Protein AF-A0A069CVI4-F1 (afdb_monomer)

Solvent-accessible surface area (backbone atoms only — not comparable to full-atom values): 5876 Å² total; per-residue (Å²): 133,83,80,50,75,68,63,62,47,46,67,53,65,74,58,74,44,72,75,58,48,55,54,52,53,53,50,48,55,50,52,51,45,28,55,77,70,70,52,51,58,58,54,38,12,59,63,40,74,49,59,42,71,55,43,54,42,52,78,57,46,80,83,51,84,71,51,70,72,54,51,48,35,49,25,56,4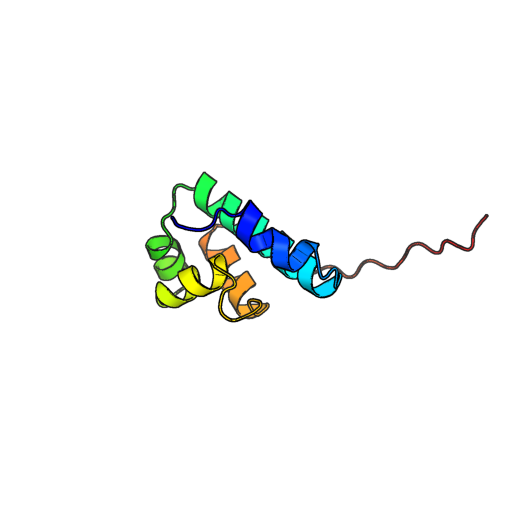0,52,78,39,88,83,77,88,81,90,76,79,79,79,76,81,87,78,126

pLDDT: mean 86.64, std 14.29, range [44.44, 98.62]

Secondary structure (DSSP, 8-state):
-PPPHHHHHHHHHHS--HHHHHHHHHHHHHHHHHHHTT--HHHHHHHTTS-HHHHHHHHH-BTBPPPHHHHHHHHHHTT--------PPP-----

Nearest PDB structures (foldseek):
  7ewc-assembly1_A  TM=7.285E-01  e=1.946E-02  Mycobacterium tuberculosis H37Rv
  2o38-assembly1_A  TM=7.588E-01  e=2.059E-02  Rhodopseudomonas palustris CGA009
  3qq6-assembly1_A  TM=8.330E-01  e=4.538E-02  Bacillus subtilis
  3zkc-assembly1_B  TM=8.214E-01  e=5.376E-02  Bacillus subtilis subsp. subtilis str. 168
  7ewc-assembly2_C  TM=7.425E-01  e=3.422E-02  Mycobacterium tuberculosis H37Rv

Mean predicted align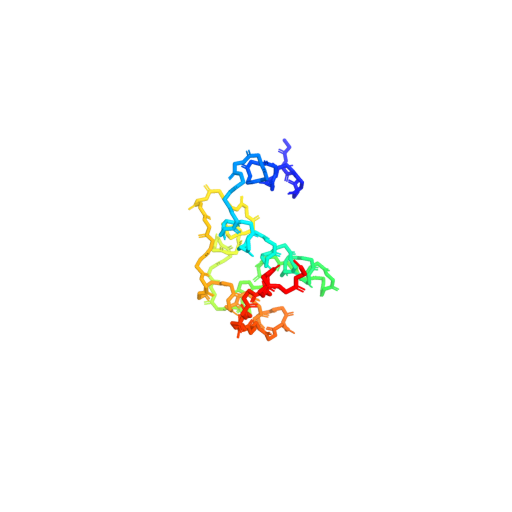ed error: 6.68 Å

Foldseek 3Di:
DDDDLCRLCVVVVVVDDVVQVVQSVLLVVLVVLCVVVVHDLCQLCVQLVHDSVLSVCQSNCPPHGDDPNSSCSSCSSSVHDDDDDDDDDDPPPDD

Organism: Weissella oryzae (strain DSM 25784 / JCM 18191 / LMG 30913 / SG25) (NCBI:txid1329250)

InterPro domains:
  IPR001387 Cro/C1-type, helix-turn-helix domain [PF01381] (34-82)
  IPR001387 Cro/C1-type, helix-turn-helix domain [PS50943] (30-85)
  IPR001387 Cro/C1-type, helix-turn-helix domain [SM00530] (29-85)
  IPR001387 Cro/C1-type, helix-turn-helix domain [cd00093] (33-82)
  IPR010982 Lambda repressor-like, DNA-binding domain superfamily [G3DSA:1.10.260.40] (28-84)
  IPR010982 Lambda repressor-like, DNA-binding domain superfamily [SSF47413] (29-86)

Radius of gyration: 15.29 Å; Cα contacts (8 Å, |Δi|>4): 70; chains: 1; bounding box: 38×35×45 Å

Sequence (95 aa):
MARTWNEITADYRSNANPETMLIVDALTELVVRRIDLGLTQAEVAKRANVPQSTIARIESLNKGLPSLKSLVKYANAVEIDLRLALIPFEDEAKN

Structure (mmCIF, N/CA/C/O backbone):
data_AF-A0A069CVI4-F1
#
_entry.id   AF-A0A069CVI4-F1
#
loop_
_atom_site.group_PDB
_atom_site.id
_atom_site.type_symbol
_atom_site.label_atom_id
_atom_site.label_alt_id
_atom_site.label_comp_id
_atom_site.label_asym_id
_atom_site.label_entity_id
_atom_site.label_seq_id
_atom_site.pdbx_PDB_ins_code
_atom_site.Cartn_x
_atom_site.Cartn_y
_atom_site.Cartn_z
_atom_site.occupancy
_atom_site.B_iso_or_equiv
_atom_site.auth_seq_id
_atom_site.auth_comp_id
_atom_site.auth_asym_id
_atom_site.auth_atom_id
_atom_site.pdbx_PDB_model_num
ATOM 1 N N . MET A 1 1 ? -8.904 22.375 -5.494 1.00 45.25 1 MET A N 1
ATOM 2 C CA . MET A 1 1 ? -9.418 21.024 -5.805 1.00 45.25 1 MET A CA 1
ATOM 3 C C . MET A 1 1 ? -8.351 20.005 -5.425 1.00 45.25 1 MET A C 1
ATOM 5 O O . MET A 1 1 ? -7.180 20.368 -5.452 1.00 45.25 1 MET A O 1
ATOM 9 N N . ALA A 1 2 ? -8.728 18.798 -4.993 1.00 56.88 2 ALA A N 1
ATOM 10 C CA . ALA A 1 2 ? -7.763 17.734 -4.698 1.00 56.88 2 ALA A CA 1
ATOM 11 C C . ALA A 1 2 ? -7.174 17.197 -6.012 1.00 56.88 2 ALA A C 1
ATOM 13 O O . ALA A 1 2 ? -7.924 17.048 -6.975 1.00 56.88 2 ALA A O 1
ATOM 14 N N . ARG A 1 3 ? -5.858 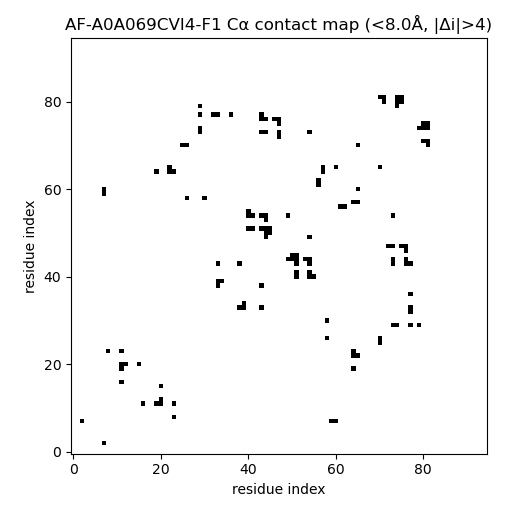16.947 -6.058 1.00 65.81 3 ARG A N 1
ATOM 15 C CA . ARG A 1 3 ? -5.206 16.418 -7.265 1.00 65.81 3 ARG A CA 1
ATOM 16 C C . ARG A 1 3 ? -5.764 15.037 -7.614 1.00 65.81 3 ARG A C 1
ATOM 18 O O . ARG A 1 3 ? -5.981 14.222 -6.718 1.00 65.81 3 ARG A O 1
ATOM 25 N N . THR A 1 4 ? -5.975 14.770 -8.897 1.00 76.12 4 THR A N 1
ATOM 26 C CA . THR A 1 4 ? -6.363 13.436 -9.380 1.00 76.12 4 THR A CA 1
ATOM 27 C C . THR A 1 4 ? -5.178 12.468 -9.322 1.00 76.12 4 THR A C 1
ATOM 29 O O . THR A 1 4 ? -4.021 12.889 -9.304 1.00 76.12 4 THR A O 1
ATOM 32 N N . TRP A 1 5 ? -5.435 11.155 -9.333 1.00 67.25 5 TRP A N 1
ATOM 33 C CA . TRP A 1 5 ? -4.350 10.160 -9.333 1.00 67.25 5 TRP A CA 1
ATOM 34 C C . TRP A 1 5 ? -3.435 10.302 -10.570 1.00 67.25 5 TRP A C 1
ATOM 36 O O . TRP A 1 5 ? -2.219 10.123 -10.497 1.00 67.25 5 TRP A O 1
ATOM 46 N N . ASN A 1 6 ? -4.001 10.736 -11.698 1.00 67.31 6 ASN A N 1
ATOM 47 C CA . ASN A 1 6 ? -3.233 11.060 -12.900 1.00 67.31 6 ASN A CA 1
ATOM 48 C C . ASN A 1 6 ? -2.311 12.272 -12.694 1.00 67.31 6 ASN A C 1
ATOM 50 O O . ASN A 1 6 ? -1.185 12.267 -13.177 1.00 67.31 6 ASN A O 1
ATOM 54 N N . GLU A 1 7 ? -2.748 13.287 -11.947 1.00 70.38 7 GLU A N 1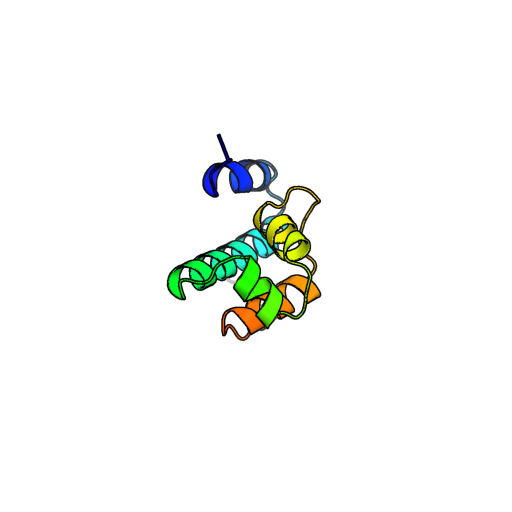
ATOM 55 C CA . GLU A 1 7 ? -1.934 14.475 -11.649 1.00 70.38 7 GLU A CA 1
ATOM 56 C C . GLU A 1 7 ? -0.820 14.187 -10.636 1.00 70.38 7 GLU A C 1
ATOM 58 O O . GLU A 1 7 ? 0.252 14.775 -10.730 1.00 70.38 7 GLU A O 1
ATOM 63 N N . ILE A 1 8 ? -1.039 13.286 -9.673 1.00 68.94 8 ILE A N 1
ATOM 64 C CA . ILE A 1 8 ? -0.003 12.917 -8.692 1.00 68.94 8 ILE A CA 1
ATOM 65 C C . ILE A 1 8 ? 1.073 12.039 -9.350 1.00 68.94 8 ILE A C 1
ATOM 67 O O . ILE A 1 8 ? 2.257 12.200 -9.068 1.00 68.94 8 ILE A O 1
ATOM 71 N N . THR A 1 9 ? 0.689 11.134 -10.256 1.00 65.94 9 THR A N 1
ATOM 72 C CA . THR A 1 9 ? 1.647 10.254 -10.951 1.00 65.94 9 THR A CA 1
ATOM 73 C C . THR A 1 9 ? 2.386 10.941 -12.107 1.00 65.94 9 THR A C 1
ATOM 75 O O . THR A 1 9 ? 3.456 10.476 -12.499 1.00 65.94 9 THR A O 1
ATOM 78 N N . ALA A 1 10 ? 1.891 12.073 -12.625 1.00 69.12 10 ALA A N 1
ATOM 79 C CA . ALA A 1 10 ? 2.539 12.837 -13.698 1.00 69.12 10 ALA A CA 1
ATOM 80 C C . ALA A 1 10 ? 3.937 13.378 -13.321 1.00 69.12 10 ALA A C 1
ATOM 82 O O . ALA A 1 10 ? 4.856 13.332 -14.144 1.00 69.12 10 ALA A O 1
ATOM 83 N N . ASP A 1 11 ? 4.131 13.820 -12.073 1.00 66.06 11 ASP A N 1
ATOM 84 C CA . ASP A 1 11 ? 5.433 14.303 -11.572 1.00 66.06 11 ASP A CA 1
ATOM 85 C C . ASP A 1 11 ? 6.483 13.169 -11.528 1.00 66.06 11 ASP A C 1
ATOM 87 O O . ASP A 1 11 ? 7.676 13.398 -11.737 1.00 66.06 11 ASP A O 1
ATOM 91 N N . TYR A 1 12 ? 6.032 11.927 -11.321 1.00 67.81 12 TYR A N 1
ATOM 92 C CA . TYR A 1 12 ? 6.879 10.730 -11.327 1.00 67.81 12 TYR A CA 1
ATOM 93 C C . TYR A 1 12 ? 7.143 10.200 -12.739 1.00 67.81 12 TYR A C 1
ATOM 95 O O . TYR A 1 12 ? 8.267 9.812 -13.049 1.00 67.81 12 TYR A O 1
ATOM 103 N N . ARG A 1 13 ? 6.141 10.254 -13.625 1.00 63.75 13 ARG A N 1
ATOM 104 C CA . ARG A 1 13 ? 6.281 9.856 -15.036 1.00 63.75 13 ARG A CA 1
ATOM 105 C C . ARG A 1 13 ? 7.191 10.792 -15.831 1.00 63.75 13 ARG A C 1
ATOM 107 O O . ARG A 1 13 ? 7.855 10.345 -16.758 1.00 63.75 13 ARG A O 1
ATOM 114 N N . SER A 1 14 ? 7.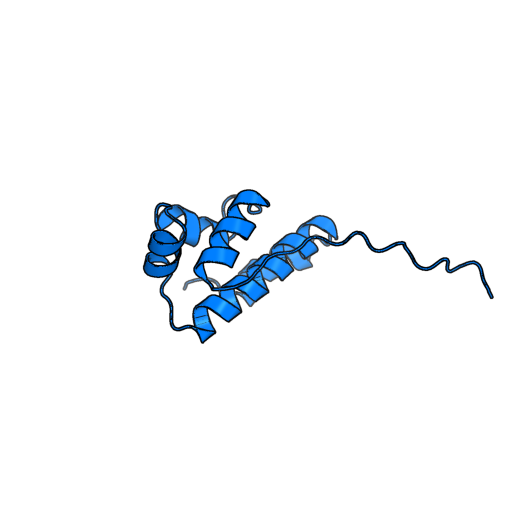228 12.077 -15.478 1.00 62.03 14 SER A N 1
ATOM 115 C CA . SER A 1 14 ? 8.077 13.072 -16.149 1.00 62.03 14 SER A CA 1
ATOM 116 C C . SER A 1 14 ? 9.554 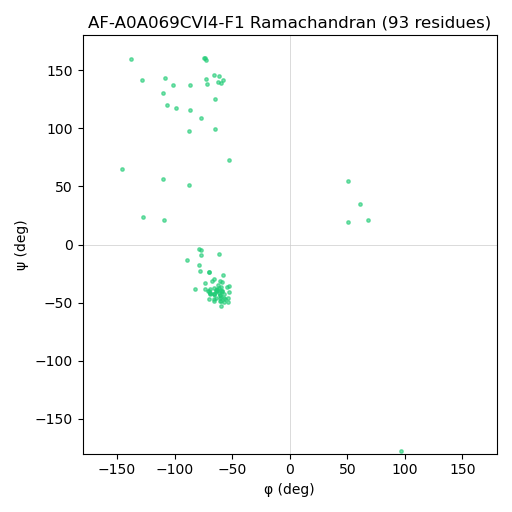13.003 -15.733 1.00 62.03 14 SER A C 1
ATOM 118 O O . SER A 1 14 ? 10.416 13.381 -16.522 1.00 62.03 14 SER A O 1
ATOM 120 N N . ASN A 1 15 ? 9.864 12.454 -14.551 1.00 58.44 15 ASN A N 1
ATOM 121 C CA . ASN A 1 15 ? 11.226 12.258 -14.033 1.00 58.44 15 ASN A CA 1
ATOM 122 C C . ASN A 1 15 ? 11.603 10.766 -14.000 1.00 58.44 15 ASN A C 1
ATOM 124 O O . ASN A 1 15 ? 11.929 10.234 -12.941 1.00 58.44 15 ASN A O 1
ATOM 128 N N . ALA A 1 16 ? 11.507 10.104 -15.158 1.00 56.38 16 ALA A N 1
ATOM 129 C CA . ALA A 1 16 ? 11.551 8.655 -15.382 1.00 56.38 16 ALA A CA 1
ATOM 130 C C . ALA A 1 16 ? 12.768 7.904 -14.782 1.00 56.38 16 ALA A C 1
ATOM 132 O O . ALA A 1 16 ? 13.641 7.427 -15.502 1.00 56.38 16 ALA A O 1
ATOM 133 N N . ASN A 1 17 ? 12.810 7.744 -13.458 1.00 78.62 17 ASN A N 1
ATOM 134 C CA . ASN A 1 17 ? 13.625 6.737 -12.788 1.00 78.62 17 ASN A CA 1
ATOM 135 C C . ASN A 1 17 ? 12.813 5.423 -12.732 1.00 78.62 17 ASN A C 1
ATOM 137 O O . ASN A 1 17 ? 11.780 5.393 -12.052 1.00 78.62 17 ASN A O 1
ATOM 141 N N . PRO A 1 18 ? 13.260 4.336 -13.394 1.00 76.88 18 PRO A N 1
ATOM 142 C CA . PRO A 1 18 ? 12.570 3.043 -13.385 1.00 76.88 18 PRO A CA 1
ATOM 143 C C . PRO A 1 18 ? 12.265 2.503 -11.981 1.00 76.88 18 PRO A C 1
ATOM 145 O O . PRO A 1 18 ? 11.196 1.943 -11.752 1.00 76.88 18 PRO A O 1
ATOM 148 N N . GLU A 1 19 ? 13.160 2.728 -11.015 1.00 78.00 19 GLU A N 1
ATOM 149 C CA . GLU A 1 19 ? 12.966 2.307 -9.621 1.00 78.00 19 GLU A CA 1
ATOM 150 C C . GLU A 1 19 ? 11.769 3.017 -8.978 1.00 78.00 19 GLU A C 1
ATOM 152 O O . GLU A 1 19 ? 10.983 2.427 -8.238 1.00 78.00 19 GLU A O 1
ATOM 157 N N . THR A 1 20 ? 11.606 4.301 -9.293 1.00 84.88 20 THR A N 1
ATOM 158 C CA . THR A 1 20 ? 10.492 5.098 -8.785 1.00 84.88 20 THR A CA 1
ATOM 159 C C . THR A 1 20 ? 9.171 4.639 -9.387 1.00 84.88 20 THR A C 1
ATOM 161 O O . THR A 1 20 ? 8.187 4.501 -8.660 1.00 84.88 20 THR A O 1
ATOM 164 N N . MET A 1 21 ? 9.161 4.338 -10.688 1.00 85.81 21 MET A N 1
ATOM 165 C CA . MET A 1 21 ? 7.966 3.841 -11.369 1.00 85.81 21 MET A CA 1
ATOM 166 C C . MET A 1 21 ? 7.506 2.494 -10.815 1.00 85.81 21 MET A C 1
ATOM 168 O O . MET A 1 21 ? 6.319 2.347 -10.551 1.00 85.81 21 MET A O 1
ATOM 172 N N . LEU A 1 22 ? 8.425 1.575 -10.495 1.00 87.31 22 LEU A N 1
ATOM 173 C CA . LEU A 1 22 ? 8.078 0.296 -9.865 1.00 87.31 22 LEU A CA 1
ATOM 174 C C . LEU A 1 22 ? 7.248 0.479 -8.582 1.00 87.31 22 LEU A C 1
ATOM 176 O O . LEU A 1 22 ? 6.242 -0.199 -8.375 1.00 87.31 22 LEU A O 1
ATOM 180 N N . ILE A 1 23 ? 7.663 1.404 -7.710 1.00 91.50 23 ILE A N 1
ATOM 181 C CA . ILE A 1 23 ? 6.965 1.671 -6.445 1.00 91.50 23 ILE A CA 1
ATOM 182 C C . ILE A 1 23 ? 5.609 2.346 -6.691 1.00 91.50 23 ILE A C 1
ATOM 184 O O . ILE A 1 23 ? 4.631 2.025 -6.010 1.00 91.50 23 ILE A O 1
ATOM 188 N N . VAL A 1 24 ? 5.546 3.281 -7.641 1.00 90.31 24 VAL A N 1
ATOM 189 C CA . VAL A 1 24 ? 4.311 3.997 -7.996 1.00 90.31 24 VAL A CA 1
ATOM 190 C C . VAL A 1 24 ? 3.282 3.051 -8.611 1.00 90.31 24 VAL A C 1
ATOM 192 O O . VAL A 1 24 ? 2.111 3.109 -8.234 1.00 90.31 24 VAL A O 1
ATOM 195 N N . ASP A 1 25 ? 3.706 2.153 -9.495 1.00 90.88 25 ASP A N 1
ATOM 196 C CA . ASP A 1 25 ? 2.834 1.173 -10.141 1.00 90.88 25 ASP A CA 1
ATOM 197 C C . ASP A 1 25 ? 2.288 0.185 -9.106 1.00 90.88 25 ASP A C 1
ATOM 199 O O . ASP A 1 25 ? 1.075 0.001 -9.004 1.00 90.88 25 ASP A O 1
ATOM 203 N N . ALA A 1 26 ? 3.153 -0.345 -8.232 1.00 94.00 26 ALA A N 1
ATOM 204 C CA . ALA A 1 26 ? 2.723 -1.198 -7.128 1.00 94.00 26 ALA A CA 1
ATOM 205 C C . ALA A 1 26 ? 1.697 -0.495 -6.222 1.00 94.00 26 ALA A C 1
ATOM 207 O O . ALA A 1 26 ? 0.666 -1.072 -5.886 1.00 94.00 26 ALA A O 1
ATOM 208 N N . LEU A 1 27 ? 1.938 0.763 -5.835 1.00 95.69 27 LEU A N 1
ATOM 209 C CA . LEU A 1 27 ? 0.975 1.523 -5.037 1.00 95.69 27 LEU A CA 1
ATOM 210 C C . LEU A 1 27 ? -0.343 1.761 -5.789 1.00 95.69 27 LEU A C 1
ATOM 212 O O . LEU A 1 27 ? -1.409 1.719 -5.175 1.00 95.69 27 LEU A O 1
ATOM 216 N N . THR A 1 28 ? -0.283 2.014 -7.094 1.00 94.06 28 THR A N 1
ATOM 217 C CA . THR A 1 28 ? -1.469 2.236 -7.928 1.00 94.06 28 THR A CA 1
ATOM 218 C C . THR A 1 28 ? -2.377 1.012 -7.898 1.00 94.06 28 THR A C 1
ATOM 220 O O . THR A 1 28 ? -3.556 1.153 -7.572 1.00 94.06 28 THR A O 1
ATOM 223 N N . GLU A 1 29 ? -1.821 -0.181 -8.113 1.00 95.75 29 GLU A N 1
ATOM 224 C CA . GLU A 1 29 ? -2.556 -1.451 -8.019 1.00 95.75 29 GLU A CA 1
ATOM 225 C C . GLU A 1 29 ? -3.203 -1.639 -6.638 1.00 95.75 29 GLU A C 1
ATOM 227 O O . GLU A 1 29 ? -4.374 -2.008 -6.521 1.00 95.75 29 GLU A O 1
ATOM 232 N N . LEU A 1 30 ? -2.480 -1.304 -5.564 1.00 97.38 30 LEU A N 1
ATOM 233 C CA . LEU A 1 30 ? -3.013 -1.381 -4.203 1.00 97.38 30 LEU A CA 1
ATOM 234 C C . LEU A 1 30 ? -4.185 -0.413 -3.967 1.00 97.38 30 LEU A C 1
ATOM 236 O O . LEU A 1 30 ? -5.163 -0.780 -3.309 1.00 97.38 30 LEU A O 1
ATOM 240 N N . VAL A 1 31 ? -4.114 0.813 -4.495 1.00 97.00 31 VAL A N 1
ATOM 241 C CA . VAL A 1 31 ? -5.198 1.802 -4.365 1.00 97.00 31 VAL A CA 1
ATOM 242 C C . VAL A 1 31 ? -6.411 1.416 -5.204 1.00 97.00 31 VAL A C 1
ATOM 244 O O . VAL A 1 31 ? -7.535 1.558 -4.724 1.00 97.00 31 VAL A O 1
ATOM 247 N N . VAL A 1 32 ? -6.208 0.896 -6.417 1.00 96.38 32 VAL A N 1
ATOM 248 C CA . VAL A 1 32 ? -7.295 0.342 -7.238 1.00 96.38 32 VAL A CA 1
ATOM 249 C C . VAL A 1 32 ? -7.998 -0.771 -6.466 1.00 96.38 32 VAL A C 1
ATOM 251 O O . VAL A 1 32 ? -9.204 -0.688 -6.239 1.00 96.38 32 VAL A O 1
ATOM 254 N N . ARG A 1 33 ? -7.239 -1.723 -5.910 1.00 97.94 33 ARG A N 1
ATOM 255 C CA . ARG A 1 33 ? -7.809 -2.799 -5.095 1.00 97.94 33 ARG A CA 1
ATOM 256 C C . ARG A 1 33 ? -8.582 -2.286 -3.880 1.00 97.94 33 ARG A C 1
ATOM 258 O O . ARG A 1 33 ? -9.643 -2.823 -3.561 1.00 97.94 33 ARG A O 1
ATOM 265 N N . ARG A 1 34 ? -8.083 -1.250 -3.191 1.00 98.19 34 ARG A N 1
ATOM 266 C CA . ARG A 1 34 ? -8.810 -0.605 -2.082 1.00 98.19 34 ARG A CA 1
ATOM 267 C C . ARG A 1 34 ? -10.189 -0.122 -2.540 1.00 98.19 34 ARG A C 1
ATOM 269 O O . ARG A 1 34 ? -11.169 -0.325 -1.820 1.00 98.19 34 ARG A O 1
ATOM 276 N N . ILE A 1 35 ? -10.242 0.549 -3.691 1.00 97.62 35 ILE A N 1
ATOM 277 C CA . ILE A 1 35 ? -11.473 1.101 -4.265 1.00 97.62 35 ILE A CA 1
ATOM 278 C C . ILE A 1 35 ? -12.433 -0.028 -4.651 1.00 97.62 35 ILE A C 1
ATOM 280 O O . ILE A 1 35 ? -13.609 0.057 -4.303 1.00 97.62 35 ILE A O 1
ATOM 284 N N . ASP A 1 36 ? -11.938 -1.106 -5.260 1.00 97.88 36 ASP A N 1
ATOM 285 C CA . ASP A 1 36 ? -12.749 -2.274 -5.636 1.00 97.88 36 ASP A CA 1
ATOM 286 C C . ASP A 1 36 ? -13.382 -2.971 -4.424 1.00 97.88 36 ASP A C 1
ATOM 288 O O . ASP A 1 36 ? -14.509 -3.458 -4.489 1.00 97.88 36 ASP A O 1
ATOM 292 N N . LEU A 1 37 ? -12.672 -2.994 -3.292 1.00 97.88 37 LEU A N 1
ATOM 293 C CA . LEU A 1 37 ? -13.188 -3.499 -2.018 1.00 97.88 37 LEU A CA 1
ATOM 294 C C . LEU A 1 37 ? -14.134 -2.512 -1.308 1.00 97.88 37 LEU A C 1
ATOM 296 O O . LEU A 1 37 ? -14.666 -2.839 -0.246 1.00 97.88 37 LEU A O 1
ATOM 300 N N . GLY A 1 38 ? -14.322 -1.301 -1.842 1.00 97.94 38 GLY A N 1
ATOM 301 C CA . GLY A 1 38 ? -15.150 -0.256 -1.238 1.00 97.94 38 GLY A CA 1
ATOM 302 C C . GLY A 1 38 ? -14.588 0.311 0.069 1.00 97.94 38 GLY A C 1
ATOM 303 O O . GLY A 1 38 ? -15.339 0.876 0.861 1.00 97.94 38 GLY A O 1
ATOM 304 N N . LEU A 1 39 ? -13.283 0.160 0.319 1.00 98.31 39 LEU A N 1
ATOM 305 C CA . LEU A 1 39 ? -12.665 0.549 1.586 1.00 98.31 39 LEU A CA 1
ATOM 306 C C . LEU A 1 39 ? -12.246 2.020 1.589 1.00 98.31 39 LEU A C 1
ATOM 308 O O . LEU A 1 39 ? -11.603 2.532 0.669 1.00 98.31 39 LEU A O 1
ATOM 312 N N . THR A 1 40 ? -12.512 2.694 2.697 1.00 98.19 40 THR A N 1
ATOM 313 C CA . THR A 1 40 ? -11.959 4.008 3.019 1.00 98.19 40 THR A CA 1
ATOM 314 C C . THR A 1 40 ? -10.489 3.906 3.441 1.00 98.19 40 THR A C 1
ATOM 316 O O . THR A 1 40 ? -10.005 2.868 3.902 1.00 98.19 40 THR A O 1
ATOM 319 N N . GLN A 1 41 ? -9.757 5.023 3.366 1.00 98.06 41 GLN A N 1
ATOM 320 C CA . GLN A 1 41 ? -8.385 5.096 3.891 1.00 98.06 41 GLN A CA 1
ATOM 321 C C . GLN A 1 41 ? -8.312 4.778 5.396 1.00 98.06 41 GLN A C 1
ATOM 323 O O . GLN A 1 41 ? -7.318 4.221 5.860 1.00 98.06 41 GLN A O 1
ATOM 328 N N . ALA A 1 42 ? -9.354 5.115 6.166 1.00 98.31 42 ALA A N 1
ATOM 329 C CA . ALA A 1 42 ? -9.430 4.822 7.597 1.00 98.31 42 ALA A CA 1
ATOM 330 C C . ALA A 1 42 ? -9.583 3.316 7.869 1.00 98.31 42 ALA A C 1
ATOM 332 O O . ALA A 1 42 ? -8.956 2.786 8.788 1.00 98.31 42 ALA A O 1
ATOM 333 N N . GLU A 1 43 ? -10.363 2.609 7.051 1.00 98.62 43 GLU A N 1
ATOM 334 C CA . GLU A 1 43 ? -10.527 1.157 7.164 1.00 98.62 43 GLU A CA 1
ATOM 335 C C . GLU A 1 43 ? -9.250 0.411 6.785 1.00 98.62 43 GLU A C 1
ATOM 337 O O . GLU A 1 43 ? -8.840 -0.489 7.519 1.00 98.62 43 GLU A O 1
ATOM 342 N N . VAL A 1 44 ? -8.566 0.826 5.713 1.00 98.50 44 VAL A N 1
ATOM 343 C CA . VAL A 1 44 ? -7.243 0.277 5.372 1.00 98.50 44 VAL A CA 1
ATOM 344 C C . VAL A 1 44 ? -6.246 0.537 6.496 1.00 98.50 44 VAL A C 1
ATOM 346 O O . VAL A 1 44 ? -5.525 -0.374 6.891 1.00 98.50 44 VAL A O 1
ATOM 349 N N . ALA A 1 45 ? -6.237 1.738 7.077 1.00 98.25 45 ALA A N 1
ATOM 350 C CA . ALA A 1 45 ? -5.352 2.067 8.191 1.00 98.25 45 ALA A CA 1
ATOM 351 C C . ALA A 1 45 ? -5.599 1.169 9.413 1.00 98.25 45 ALA A C 1
ATOM 353 O O . ALA A 1 45 ? -4.650 0.643 10.001 1.00 98.25 45 ALA A O 1
ATOM 354 N N . LYS A 1 46 ? -6.874 0.934 9.749 1.00 98.38 46 LYS A N 1
ATOM 355 C CA . LYS A 1 46 ? -7.285 0.022 10.822 1.00 98.38 46 LYS A CA 1
ATOM 356 C C . LYS A 1 46 ? -6.817 -1.409 10.549 1.00 98.38 46 LYS A C 1
ATOM 358 O O . LYS A 1 46 ? -6.215 -2.018 11.428 1.00 98.38 46 LYS A O 1
ATOM 363 N N . ARG A 1 47 ? -7.043 -1.929 9.336 1.00 98.25 47 ARG A N 1
ATOM 364 C CA . ARG A 1 47 ? -6.603 -3.276 8.923 1.00 98.25 47 ARG A CA 1
ATOM 365 C C . ARG A 1 47 ? -5.073 -3.415 8.928 1.00 98.25 47 ARG A C 1
ATOM 367 O O . ARG A 1 47 ? -4.552 -4.426 9.381 1.00 98.25 47 ARG A O 1
ATOM 374 N N . ALA A 1 48 ? -4.352 -2.382 8.494 1.00 97.12 48 ALA A N 1
ATOM 375 C CA . ALA A 1 48 ? -2.888 -2.337 8.463 1.00 97.1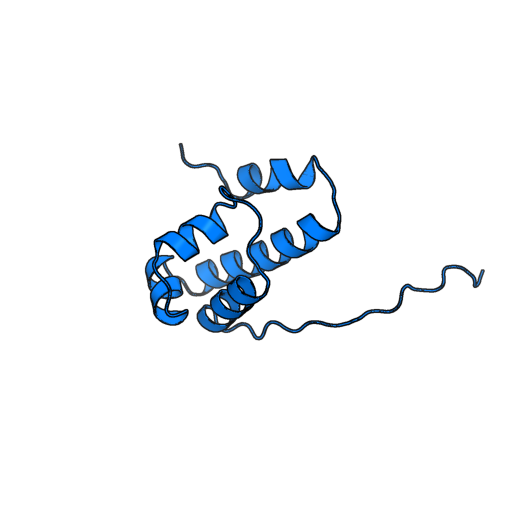2 48 ALA A CA 1
ATOM 376 C C . ALA A 1 48 ? -2.239 -2.032 9.831 1.00 97.12 48 ALA A C 1
ATOM 378 O O . ALA A 1 48 ? -1.006 -2.014 9.938 1.00 97.12 48 ALA A O 1
ATOM 379 N N . ASN A 1 49 ? -3.048 -1.771 10.867 1.00 97.06 49 ASN A N 1
ATOM 380 C CA . ASN A 1 49 ? -2.615 -1.332 12.192 1.00 97.06 49 ASN A CA 1
ATOM 381 C C . ASN A 1 49 ? -1.644 -0.133 12.129 1.00 97.06 49 ASN A C 1
ATOM 383 O O . ASN A 1 49 ? -0.504 -0.184 12.606 1.00 97.06 49 ASN A O 1
ATOM 387 N N . VAL A 1 50 ? -2.078 0.939 11.460 1.00 96.44 50 VAL A N 1
ATOM 388 C CA . VAL A 1 50 ? -1.353 2.213 11.340 1.00 96.44 50 VAL A CA 1
ATOM 389 C C . VAL A 1 50 ? -2.311 3.400 11.496 1.00 96.44 50 VAL A C 1
ATOM 391 O O . VAL A 1 50 ? -3.512 3.254 11.279 1.00 96.44 50 VAL A O 1
ATOM 394 N N . PRO A 1 51 ? -1.816 4.606 11.826 1.00 97.31 51 PRO A N 1
ATOM 395 C CA . PRO A 1 51 ? -2.643 5.810 11.790 1.00 97.31 51 PRO A CA 1
ATOM 396 C C . PRO A 1 51 ? -3.162 6.104 10.375 1.00 97.31 51 PRO A C 1
ATOM 398 O O . PRO A 1 51 ? -2.415 5.952 9.407 1.00 97.31 51 PRO A O 1
ATOM 401 N N . GLN A 1 52 ? -4.386 6.628 10.243 1.00 97.06 52 GLN A N 1
ATOM 402 C CA . GLN A 1 52 ? -4.960 7.033 8.946 1.00 97.06 52 GLN A CA 1
ATOM 403 C C . GLN A 1 52 ? -4.061 8.012 8.178 1.00 97.06 52 GLN A C 1
ATOM 405 O O . GLN A 1 52 ? -3.915 7.897 6.963 1.00 97.06 52 GLN A O 1
ATOM 410 N N . SER A 1 53 ? -3.389 8.926 8.885 1.00 95.38 53 SER A N 1
ATOM 411 C CA . SER A 1 53 ? -2.422 9.859 8.295 1.00 95.38 53 SER A CA 1
ATOM 412 C C . SER A 1 53 ? -1.270 9.155 7.568 1.00 95.38 53 SER A C 1
ATOM 414 O O . SER A 1 53 ? -0.703 9.714 6.632 1.00 95.38 53 SER A O 1
ATOM 416 N N . THR A 1 54 ? -0.941 7.918 7.952 1.00 94.94 54 THR A N 1
ATOM 417 C CA . THR A 1 54 ? 0.053 7.099 7.251 1.00 94.94 54 THR A CA 1
ATOM 418 C C . THR A 1 54 ? -0.468 6.652 5.891 1.00 94.94 54 THR A C 1
ATOM 420 O O . THR A 1 54 ? 0.248 6.824 4.912 1.00 94.94 54 THR A O 1
ATOM 423 N N . ILE A 1 55 ? -1.705 6.152 5.811 1.00 97.06 55 ILE A N 1
ATOM 424 C CA . ILE A 1 55 ? -2.330 5.752 4.539 1.00 97.06 55 ILE A CA 1
ATOM 425 C C . ILE A 1 55 ? -2.522 6.963 3.625 1.00 97.06 55 ILE A C 1
ATOM 427 O O . ILE A 1 55 ? -2.119 6.920 2.469 1.00 97.06 55 ILE A O 1
ATOM 431 N N . ALA A 1 56 ? -3.030 8.078 4.157 1.00 94.94 56 ALA A N 1
ATOM 432 C CA . ALA A 1 56 ? -3.205 9.308 3.384 1.00 94.94 56 ALA A CA 1
ATOM 433 C C . ALA A 1 56 ? -1.877 9.835 2.808 1.00 94.94 56 ALA A C 1
ATOM 435 O O . ALA A 1 56 ? -1.817 10.283 1.664 1.00 94.94 56 ALA A O 1
ATOM 436 N N . ARG A 1 57 ? -0.786 9.759 3.580 1.00 94.12 57 ARG A N 1
ATOM 437 C CA . ARG A 1 57 ? 0.558 10.111 3.100 1.00 94.12 57 ARG A CA 1
ATOM 438 C C . ARG A 1 57 ? 1.052 9.157 2.013 1.00 94.12 57 ARG A C 1
ATOM 440 O O . ARG A 1 57 ? 1.624 9.625 1.039 1.00 94.12 57 ARG A O 1
ATOM 447 N N . ILE A 1 58 ? 0.837 7.850 2.183 1.00 95.19 58 ILE A N 1
ATOM 448 C CA . ILE A 1 58 ? 1.212 6.842 1.183 1.00 95.19 58 ILE A CA 1
ATOM 449 C C . ILE A 1 58 ? 0.489 7.130 -0.140 1.00 95.19 58 ILE A C 1
ATOM 451 O O . ILE A 1 58 ? 1.152 7.295 -1.153 1.00 95.19 58 ILE A O 1
ATOM 455 N N . GLU A 1 59 ? -0.838 7.281 -0.120 1.00 94.94 59 GLU A N 1
ATOM 456 C CA . GLU A 1 59 ? -1.645 7.491 -1.336 1.00 94.94 59 GLU A CA 1
ATOM 457 C C . GLU A 1 59 ? -1.440 8.861 -1.993 1.00 94.94 59 GLU A C 1
ATOM 459 O O . GLU A 1 59 ? -1.697 9.015 -3.178 1.00 94.94 59 GLU A O 1
ATOM 464 N N . SER A 1 60 ? -0.990 9.874 -1.251 1.00 91.44 60 SER A N 1
ATOM 465 C CA . SER A 1 60 ? -0.737 11.203 -1.827 1.00 91.44 60 SER A CA 1
ATOM 466 C C . SER A 1 60 ? 0.678 11.383 -2.368 1.00 91.44 60 SER A C 1
ATOM 468 O O . SER A 1 60 ? 0.928 12.388 -3.030 1.00 91.44 60 SER A O 1
ATOM 470 N N . LEU A 1 61 ? 1.607 10.473 -2.040 1.00 87.81 61 LEU A N 1
ATOM 471 C CA . LEU A 1 61 ? 3.035 10.553 -2.381 1.00 87.81 61 LEU A CA 1
ATOM 472 C C . LEU A 1 61 ? 3.701 11.902 -2.020 1.00 87.81 61 LEU A C 1
ATOM 474 O O . LEU A 1 61 ? 4.786 12.243 -2.483 1.00 87.81 61 LEU A O 1
ATOM 478 N N . ASN A 1 62 ? 3.090 12.680 -1.122 1.00 81.75 62 ASN A N 1
ATOM 479 C CA . ASN A 1 62 ? 3.469 14.068 -0.841 1.00 81.75 62 ASN A CA 1
ATOM 480 C C . ASN A 1 62 ? 4.731 14.226 0.029 1.00 81.75 62 ASN A C 1
ATOM 482 O O . ASN A 1 62 ? 5.211 15.340 0.246 1.00 81.75 62 ASN A O 1
ATOM 486 N N . LYS A 1 63 ? 5.242 13.126 0.586 1.00 83.81 63 LYS A N 1
ATOM 487 C CA . LYS A 1 63 ? 6.428 13.078 1.457 1.00 83.81 63 LYS A CA 1
ATOM 488 C C . LYS A 1 63 ? 7.453 12.050 0.971 1.00 83.81 63 LYS A C 1
ATOM 490 O O . LYS A 1 63 ? 8.260 11.579 1.768 1.00 83.81 63 LYS A O 1
ATOM 495 N N . GLY A 1 64 ? 7.417 11.725 -0.321 1.00 86.81 64 GLY A N 1
ATOM 496 C CA . GLY A 1 64 ? 8.288 10.734 -0.944 1.00 86.81 64 GLY A CA 1
ATOM 497 C C . GLY A 1 64 ? 7.646 9.354 -1.067 1.00 86.81 64 GLY A C 1
ATOM 498 O O . GLY A 1 64 ? 6.478 9.153 -0.727 1.00 86.81 64 GLY A O 1
ATOM 499 N N . LEU A 1 65 ? 8.436 8.412 -1.582 1.00 90.38 65 LEU A N 1
ATOM 500 C CA . LEU A 1 65 ? 7.989 7.059 -1.893 1.00 90.38 65 LEU A CA 1
ATOM 501 C C . LEU A 1 65 ? 7.757 6.222 -0.622 1.00 90.38 65 LEU A C 1
ATOM 503 O O . LEU A 1 65 ? 8.517 6.337 0.347 1.00 90.38 65 LEU A O 1
ATOM 507 N N . PRO A 1 66 ? 6.723 5.362 -0.598 1.00 94.00 66 PRO A N 1
ATOM 508 C CA . PRO A 1 66 ? 6.525 4.420 0.491 1.00 94.00 66 PRO A CA 1
ATOM 509 C C . PRO A 1 66 ? 7.656 3.387 0.526 1.00 94.00 66 PRO A C 1
ATOM 511 O O . PRO A 1 66 ? 8.154 2.938 -0.501 1.00 94.00 66 PRO A O 1
ATOM 514 N N . SER A 1 67 ? 8.027 2.952 1.730 1.00 93.75 67 SER A N 1
ATOM 515 C CA . SER A 1 67 ? 8.937 1.817 1.882 1.00 93.75 67 SER A CA 1
ATOM 516 C C . SER A 1 67 ? 8.244 0.499 1.530 1.00 93.75 67 SER A C 1
ATOM 518 O O . SER A 1 67 ? 7.023 0.375 1.662 1.00 93.75 67 SER A O 1
ATOM 520 N N . LEU A 1 68 ? 9.031 -0.531 1.208 1.00 93.75 68 LEU A N 1
ATOM 521 C CA . LEU A 1 68 ? 8.522 -1.891 0.998 1.00 93.75 68 LEU A CA 1
ATOM 522 C C . LEU A 1 68 ? 7.671 -2.381 2.182 1.00 93.75 68 LEU A C 1
ATOM 524 O O . LEU A 1 68 ? 6.602 -2.949 1.992 1.00 93.75 68 LEU A O 1
ATOM 528 N N . LYS A 1 69 ? 8.090 -2.092 3.421 1.00 94.75 69 LYS A N 1
ATOM 529 C CA . LYS A 1 69 ? 7.322 -2.436 4.630 1.00 94.75 69 LYS A CA 1
ATOM 530 C C . LYS A 1 69 ? 5.930 -1.795 4.636 1.00 94.75 69 LYS A C 1
ATOM 532 O O . LYS A 1 69 ? 4.971 -2.424 5.078 1.00 94.75 69 LYS A O 1
ATOM 537 N N . SER A 1 70 ? 5.822 -0.547 4.183 1.00 95.44 70 SER A N 1
ATOM 538 C CA . SER A 1 70 ? 4.538 0.149 4.069 1.00 95.44 70 SER A CA 1
ATOM 539 C C . SER A 1 70 ? 3.669 -0.457 2.969 1.00 95.44 70 SER A C 1
ATOM 541 O O . SER A 1 70 ? 2.481 -0.660 3.207 1.00 95.44 70 SER A O 1
ATOM 543 N N . LEU A 1 71 ? 4.259 -0.806 1.820 1.00 96.31 71 LEU A N 1
ATOM 544 C CA . LEU A 1 71 ? 3.555 -1.495 0.733 1.00 96.31 71 LEU A CA 1
ATOM 545 C C . LEU A 1 71 ? 3.014 -2.856 1.184 1.00 96.31 71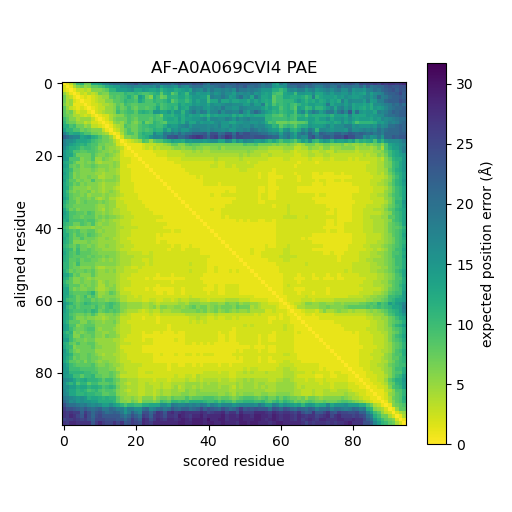 LEU A C 1
ATOM 547 O O . LEU A 1 71 ? 1.836 -3.121 0.990 1.00 96.31 71 LEU A O 1
ATOM 551 N N . VAL A 1 72 ? 3.815 -3.675 1.874 1.00 96.69 72 VAL A N 1
ATOM 552 C CA . VAL A 1 72 ? 3.377 -4.980 2.409 1.00 96.69 72 VAL A CA 1
ATOM 553 C C . VAL A 1 72 ? 2.214 -4.823 3.394 1.00 96.69 72 VAL A C 1
ATOM 555 O O . VAL A 1 72 ? 1.227 -5.550 3.319 1.00 96.69 72 VAL A O 1
ATOM 558 N N . LYS A 1 73 ? 2.291 -3.854 4.317 1.00 96.38 73 LYS A N 1
ATOM 559 C CA . LYS A 1 73 ? 1.192 -3.589 5.261 1.00 96.38 73 LYS A CA 1
ATOM 560 C C . LYS A 1 73 ? -0.096 -3.177 4.553 1.00 96.38 73 LYS A C 1
ATOM 562 O O . LYS A 1 73 ? -1.170 -3.608 4.962 1.00 96.38 73 LYS A O 1
ATOM 567 N N . TYR A 1 74 ? 0.020 -2.334 3.531 1.00 98.25 74 TYR A N 1
ATOM 568 C CA . TYR A 1 74 ? -1.118 -1.910 2.727 1.00 98.25 74 TYR A CA 1
ATOM 569 C C . TYR A 1 74 ? -1.696 -3.104 1.957 1.00 98.25 74 TYR A C 1
ATOM 571 O O . TYR A 1 74 ? -2.895 -3.344 2.048 1.00 98.25 74 TYR A O 1
ATOM 579 N N . ALA A 1 75 ? -0.855 -3.886 1.274 1.00 98.00 75 ALA A N 1
ATOM 580 C CA . ALA A 1 75 ? -1.244 -5.076 0.518 1.00 98.00 75 ALA A CA 1
ATOM 581 C C . ALA A 1 75 ? -2.050 -6.063 1.370 1.00 98.00 75 ALA A C 1
ATOM 583 O O . ALA A 1 75 ? -3.172 -6.413 1.010 1.00 98.00 75 ALA A O 1
ATOM 584 N N . ASN A 1 76 ? -1.552 -6.391 2.565 1.00 97.06 76 ASN A N 1
ATOM 585 C CA . ASN A 1 76 ? -2.264 -7.260 3.503 1.00 97.06 76 ASN A CA 1
ATOM 586 C C . ASN A 1 76 ? -3.635 -6.693 3.906 1.00 97.06 76 ASN A C 1
ATOM 588 O O . ASN A 1 76 ? -4.595 -7.442 4.067 1.00 97.06 76 ASN A O 1
ATOM 592 N N . ALA A 1 77 ? -3.751 -5.371 4.062 1.00 98.19 77 ALA A N 1
ATOM 593 C CA . ALA A 1 77 ? -5.015 -4.722 4.404 1.00 98.19 77 ALA A CA 1
ATOM 594 C C . ALA A 1 77 ? -6.050 -4.756 3.265 1.00 98.19 77 ALA A C 1
ATOM 596 O O . ALA A 1 77 ? -7.251 -4.682 3.545 1.00 98.19 77 ALA A O 1
ATOM 597 N N . VAL A 1 78 ? -5.600 -4.894 2.014 1.00 98.25 78 VAL A N 1
ATOM 598 C CA . VAL A 1 78 ? -6.444 -4.999 0.810 1.00 98.25 78 VAL A CA 1
ATOM 599 C C . VAL A 1 78 ? -6.442 -6.400 0.189 1.00 98.25 78 VAL A C 1
ATOM 601 O O . VAL A 1 78 ? -6.798 -6.566 -0.978 1.00 98.25 78 VAL A O 1
ATOM 604 N N . GLU A 1 79 ? -6.081 -7.414 0.980 1.00 97.56 79 GLU A N 1
ATOM 605 C CA . GLU A 1 79 ? -6.163 -8.832 0.603 1.00 97.56 79 GLU A CA 1
ATOM 606 C C . GLU A 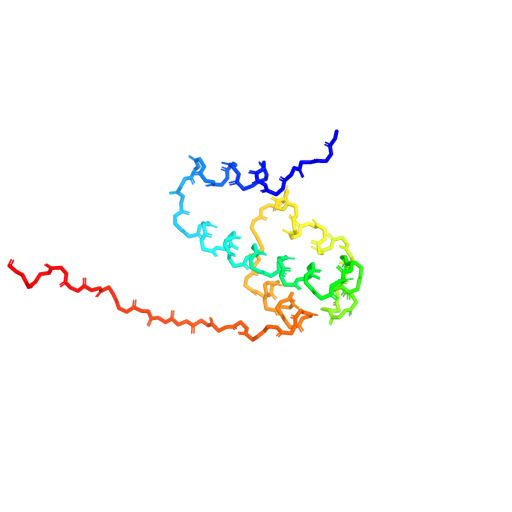1 79 ? -5.293 -9.185 -0.621 1.00 97.56 79 GLU A C 1
ATOM 608 O O . GLU A 1 79 ? -5.653 -10.034 -1.434 1.00 97.56 79 GLU A O 1
ATOM 613 N N . ILE A 1 80 ? -4.133 -8.530 -0.743 1.00 97.44 80 ILE A N 1
ATOM 614 C CA . ILE A 1 80 ? -3.099 -8.824 -1.740 1.00 97.44 80 ILE A CA 1
ATOM 615 C C . ILE A 1 80 ? -1.877 -9.436 -1.053 1.00 97.44 80 ILE A C 1
ATOM 617 O O . ILE A 1 80 ? -1.342 -8.880 -0.095 1.00 97.44 80 ILE A O 1
ATOM 621 N N . ASP A 1 81 ? -1.400 -10.553 -1.600 1.00 94.00 81 ASP A N 1
ATOM 622 C CA . ASP A 1 81 ? -0.108 -11.148 -1.259 1.00 94.00 81 ASP A CA 1
ATOM 623 C C . ASP A 1 81 ? 0.993 -10.525 -2.135 1.00 94.00 81 ASP A C 1
ATOM 625 O O . ASP A 1 81 ? 1.166 -10.888 -3.301 1.00 94.00 81 ASP A O 1
ATOM 629 N N . LEU A 1 82 ? 1.707 -9.533 -1.592 1.00 94.31 82 LEU A N 1
ATOM 630 C CA . LEU A 1 82 ? 2.784 -8.845 -2.305 1.00 94.31 82 LEU A CA 1
ATOM 631 C C . LEU A 1 82 ? 4.049 -9.712 -2.328 1.00 94.31 82 LEU A C 1
ATOM 633 O O . LEU A 1 82 ? 4.743 -9.844 -1.318 1.00 94.31 82 LEU A O 1
ATOM 637 N N . ARG A 1 83 ? 4.388 -10.240 -3.506 1.00 91.06 83 ARG A N 1
ATOM 638 C CA . ARG A 1 83 ? 5.586 -11.060 -3.727 1.00 91.06 83 ARG A CA 1
ATOM 639 C C . ARG A 1 83 ? 6.632 -10.314 -4.542 1.00 91.06 83 ARG A C 1
ATOM 641 O O . ARG A 1 83 ? 6.305 -9.591 -5.476 1.00 91.06 83 ARG A O 1
ATOM 648 N N . LEU A 1 84 ? 7.898 -10.540 -4.202 1.00 90.25 84 LEU A N 1
ATOM 649 C CA . LEU A 1 84 ? 9.041 -10.094 -4.993 1.00 90.25 84 LEU A CA 1
ATOM 650 C C . LEU A 1 84 ? 9.588 -11.267 -5.803 1.00 90.25 84 LEU A C 1
ATOM 652 O O . LEU A 1 84 ? 9.737 -12.371 -5.278 1.00 90.25 84 LEU A O 1
ATOM 656 N N . ALA A 1 85 ? 9.913 -11.005 -7.064 1.00 90.75 85 ALA A N 1
ATOM 657 C CA . ALA A 1 85 ? 10.565 -11.950 -7.956 1.00 90.75 85 ALA A CA 1
ATOM 658 C C . ALA A 1 85 ? 11.794 -11.288 -8.586 1.00 90.75 85 ALA A C 1
ATOM 660 O O . ALA A 1 85 ? 11.766 -10.104 -8.915 1.00 90.75 85 ALA A O 1
ATOM 661 N N . LEU A 1 86 ? 12.868 -12.060 -8.747 1.00 91.25 86 LEU A N 1
ATOM 662 C CA . LEU A 1 86 ? 14.049 -11.648 -9.499 1.00 91.25 86 LEU A CA 1
ATOM 663 C C . LEU A 1 86 ? 13.935 -12.257 -10.893 1.00 91.25 86 LEU A C 1
ATOM 665 O O . LEU A 1 86 ? 13.895 -13.479 -11.025 1.00 91.25 86 LEU A O 1
ATOM 669 N N . ILE A 1 87 ? 13.848 -11.406 -11.909 1.00 88.25 87 ILE A N 1
ATOM 670 C CA . ILE A 1 87 ? 13.734 -11.824 -13.306 1.00 88.25 87 ILE A CA 1
ATOM 671 C C . ILE A 1 87 ? 15.091 -11.550 -13.964 1.00 88.25 87 ILE A C 1
ATOM 673 O O . ILE A 1 87 ? 15.538 -10.401 -13.931 1.00 88.25 87 ILE A O 1
ATOM 677 N N . PRO A 1 88 ? 15.784 -12.571 -14.504 1.00 87.81 88 PRO A N 1
ATOM 678 C CA . PRO A 1 88 ? 16.978 -12.348 -15.308 1.00 87.81 88 PRO A CA 1
ATOM 679 C C . PRO A 1 88 ? 16.638 -11.461 -16.505 1.00 87.81 88 PRO A C 1
ATOM 681 O O . PRO A 1 88 ? 15.575 -11.621 -17.103 1.00 87.81 88 PRO A O 1
ATOM 684 N N . PHE A 1 89 ? 17.536 -10.548 -16.867 1.00 84.56 89 PHE A N 1
ATOM 685 C CA . PHE A 1 89 ? 17.414 -9.859 -18.148 1.00 84.56 89 PHE A CA 1
ATOM 686 C C . PHE A 1 89 ? 17.462 -10.898 -19.275 1.00 84.56 89 PHE A C 1
ATOM 688 O O . PHE A 1 89 ? 18.239 -11.852 -19.200 1.00 84.56 89 PHE A O 1
ATOM 695 N N . GLU A 1 90 ? 16.620 -10.739 -20.294 1.00 82.44 90 GLU A N 1
ATOM 696 C CA . GLU A 1 90 ? 16.756 -11.542 -21.506 1.00 82.44 90 GLU A CA 1
ATOM 697 C C . GLU A 1 90 ? 18.093 -11.173 -22.165 1.00 82.44 90 GLU A C 1
ATOM 699 O O . GLU A 1 90 ? 18.370 -9.996 -22.399 1.00 82.44 90 GLU A O 1
ATOM 704 N N . ASP A 1 91 ? 18.954 -12.164 -22.417 1.00 68.69 91 ASP A N 1
ATOM 705 C CA . ASP A 1 91 ? 20.177 -11.948 -23.189 1.00 68.69 91 ASP A CA 1
ATOM 706 C C . ASP A 1 91 ? 19.773 -11.554 -24.619 1.00 68.69 91 ASP A C 1
ATOM 708 O O . ASP A 1 91 ? 19.488 -12.414 -25.452 1.00 68.69 91 ASP A O 1
ATOM 712 N N . GLU A 1 92 ? 19.800 -10.258 -24.939 1.00 59.62 92 GLU A N 1
ATOM 713 C CA . GLU A 1 92 ? 19.645 -9.764 -26.319 1.00 59.62 92 GLU A CA 1
ATOM 714 C C . GLU A 1 92 ? 20.770 -10.271 -27.254 1.00 59.62 92 GLU A C 1
ATOM 716 O O . GLU A 1 92 ? 20.702 -10.126 -28.472 1.00 59.62 92 GLU A O 1
ATOM 721 N N . ALA A 1 93 ? 21.802 -10.929 -26.713 1.00 57.12 93 ALA A N 1
ATOM 722 C CA . ALA A 1 93 ? 22.937 -11.481 -27.446 1.00 57.12 93 ALA A CA 1
ATOM 723 C C . ALA A 1 93 ? 22.701 -12.914 -27.965 1.00 57.12 93 ALA A C 1
ATOM 725 O O . ALA A 1 93 ? 23.533 -13.798 -27.754 1.00 57.12 93 ALA A O 1
ATOM 726 N N . LYS A 1 94 ? 21.586 -13.159 -28.661 1.00 52.22 94 LYS A N 1
ATOM 727 C CA . LYS A 1 94 ? 21.428 -14.314 -29.570 1.00 52.22 94 LYS A CA 1
ATOM 728 C C . LYS A 1 94 ? 20.549 -13.954 -30.770 1.00 52.22 94 LYS A C 1
ATOM 730 O O . LYS A 1 94 ? 19.471 -14.516 -30.930 1.00 52.22 94 LYS A O 1
ATOM 735 N N . ASN A 1 95 ? 21.024 -13.035 -31.606 1.00 44.44 95 ASN A N 1
ATOM 736 C CA . ASN A 1 95 ? 20.716 -12.989 -33.038 1.00 44.44 95 ASN A CA 1
ATOM 737 C C . ASN A 1 95 ? 21.900 -12.395 -33.798 1.00 44.44 95 ASN A C 1
ATOM 739 O O . ASN A 1 95 ? 22.405 -11.341 -33.354 1.00 44.44 95 ASN A O 1
#